Protein AF-A0A7D9LQQ1-F1 (afdb_monomer_lite)

Organism: Paramuricea clavata (NCBI:txid317549)

Foldseek 3Di:
DFDFDDPDDADPVSVVVVVVVVVVVVVVCVVVVCCQQFAALKDKDKDKDFDDPDPVVLVPFDQDDDTDGPPDHCPDPDRDDPPGSDGDMWIWIWIQHHPQGTQDIDTDDDDDPVVVVVVCVVPVVSSSVSSPAGPPSDHPD

Radius of gyration: 19.36 Å; chains: 1; bounding box: 57×32×43 Å

pLDDT: mean 76.62, std 19.44, range [37.47, 96.69]

Structure (mmCIF, N/CA/C/O backbone):
data_AF-A0A7D9LQQ1-F1
#
_entry.id   AF-A0A7D9LQQ1-F1
#
loop_
_atom_site.group_PDB
_atom_site.id
_atom_site.type_symbol
_atom_site.label_atom_id
_atom_site.label_alt_id
_atom_site.label_comp_id
_atom_site.label_asym_id
_atom_site.label_entity_id
_atom_site.label_seq_id
_atom_site.pdbx_PDB_ins_code
_atom_site.Cartn_x
_atom_site.Cartn_y
_atom_site.Cartn_z
_atom_site.occupancy
_atom_site.B_iso_or_equiv
_atom_site.auth_seq_id
_atom_site.auth_comp_id
_atom_site.auth_asym_id
_atom_site.auth_atom_id
_atom_site.pdbx_PDB_model_num
ATOM 1 N N . MET A 1 1 ? 38.400 4.294 -0.716 1.00 37.47 1 MET A N 1
ATOM 2 C CA . MET A 1 1 ? 37.472 3.472 -1.534 1.00 37.47 1 MET A CA 1
ATOM 3 C C . MET A 1 1 ? 36.019 3.774 -1.166 1.00 37.47 1 MET A C 1
ATOM 5 O O . MET A 1 1 ? 35.680 3.729 0.011 1.00 37.47 1 MET A O 1
ATOM 9 N N . ARG A 1 2 ? 35.149 4.101 -2.134 1.00 40.38 2 ARG A N 1
ATOM 10 C CA . ARG A 1 2 ? 33.701 4.277 -1.892 1.00 40.38 2 ARG A CA 1
ATOM 11 C C . ARG A 1 2 ? 33.041 2.904 -1.720 1.00 40.38 2 ARG A C 1
ATOM 13 O O . ARG A 1 2 ? 32.776 2.217 -2.697 1.00 40.38 2 ARG A O 1
ATOM 20 N N . GLN A 1 3 ? 32.787 2.505 -0.476 1.00 40.09 3 GLN A N 1
ATOM 21 C CA . GLN A 1 3 ? 32.087 1.262 -0.150 1.00 40.09 3 GLN A CA 1
ATOM 22 C C . GLN A 1 3 ? 30.567 1.455 -0.301 1.00 40.09 3 GLN A C 1
ATOM 24 O O . GLN A 1 3 ? 29.978 2.339 0.324 1.00 40.09 3 GLN A O 1
ATOM 29 N N . ALA A 1 4 ? 29.930 0.639 -1.140 1.00 38.38 4 ALA A N 1
ATOM 30 C CA . ALA A 1 4 ? 28.481 0.641 -1.337 1.00 38.38 4 ALA A CA 1
ATOM 31 C C . ALA A 1 4 ? 27.779 -0.148 -0.207 1.00 38.38 4 ALA A C 1
ATOM 33 O O . ALA A 1 4 ? 28.286 -1.183 0.226 1.00 38.38 4 ALA A O 1
ATOM 34 N N . ARG A 1 5 ? 26.627 0.327 0.301 1.00 44.75 5 ARG A N 1
ATOM 35 C CA . ARG A 1 5 ? 25.947 -0.233 1.496 1.00 44.75 5 ARG A CA 1
ATOM 36 C C . A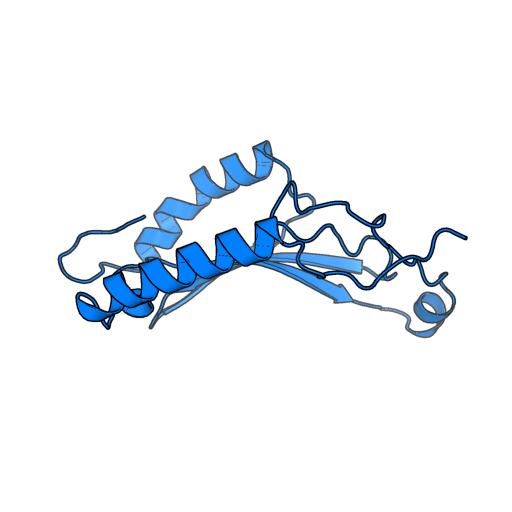RG A 1 5 ? 24.546 -0.771 1.194 1.00 44.75 5 ARG A C 1
ATOM 38 O O . ARG A 1 5 ? 23.831 -0.206 0.370 1.00 44.75 5 ARG A O 1
ATOM 45 N N . LYS A 1 6 ? 24.137 -1.828 1.914 1.00 44.66 6 LYS A N 1
ATOM 46 C CA . LYS A 1 6 ? 22.817 -2.488 1.808 1.00 44.66 6 LYS A CA 1
ATOM 47 C C . LYS A 1 6 ? 21.659 -1.479 1.864 1.00 44.66 6 LYS A C 1
ATOM 49 O O . LYS A 1 6 ? 21.624 -0.584 2.704 1.00 44.66 6 LYS A O 1
ATOM 54 N N . LYS A 1 7 ? 20.703 -1.648 0.948 1.00 46.84 7 LYS A N 1
ATOM 55 C CA . LYS A 1 7 ? 19.470 -0.858 0.817 1.00 46.84 7 LYS A CA 1
ATOM 56 C C . LYS A 1 7 ? 18.644 -0.914 2.114 1.00 46.84 7 LYS A C 1
ATOM 58 O O . LYS A 1 7 ? 18.375 -2.012 2.588 1.00 46.84 7 LYS A O 1
ATOM 63 N N . GLY A 1 8 ? 18.183 0.235 2.624 1.00 54.50 8 GLY A N 1
ATOM 64 C CA . GLY A 1 8 ? 17.275 0.312 3.786 1.00 54.50 8 GLY A CA 1
ATOM 65 C C . GLY A 1 8 ? 17.900 0.778 5.106 1.00 54.50 8 GLY A C 1
ATOM 66 O O . GLY A 1 8 ? 17.264 0.658 6.148 1.00 54.50 8 GLY A O 1
ATOM 67 N N . LEU A 1 9 ? 19.123 1.308 5.085 1.00 65.25 9 LEU A N 1
ATOM 68 C CA . LEU A 1 9 ? 19.731 1.900 6.275 1.00 65.25 9 LEU A CA 1
ATOM 69 C C . LEU A 1 9 ? 19.130 3.282 6.547 1.00 65.25 9 LEU A C 1
ATOM 71 O O . LEU A 1 9 ? 19.297 4.195 5.743 1.00 65.25 9 LEU A O 1
ATOM 75 N N . LEU A 1 10 ? 18.434 3.404 7.676 1.00 72.81 10 LEU A N 1
ATOM 76 C CA . LEU A 1 10 ? 17.834 4.651 8.147 1.00 72.81 10 LEU A CA 1
ATOM 77 C C . LEU A 1 10 ? 18.925 5.612 8.624 1.00 72.81 10 LEU A C 1
ATOM 79 O O . LEU A 1 10 ? 19.787 5.223 9.422 1.00 72.81 10 LEU A O 1
ATOM 83 N N . ASN A 1 11 ? 18.869 6.863 8.172 1.00 78.31 11 ASN A N 1
ATOM 84 C CA . ASN A 1 11 ? 19.673 7.929 8.764 1.00 78.31 11 ASN A CA 1
ATOM 85 C C . ASN A 1 11 ? 19.019 8.421 10.075 1.00 78.31 11 ASN A C 1
ATOM 87 O O . ASN A 1 11 ? 17.905 8.024 10.424 1.00 78.31 11 ASN A O 1
ATOM 91 N N . ASP A 1 12 ? 19.696 9.291 10.823 1.00 84.75 12 ASP A N 1
ATOM 92 C CA . ASP A 1 12 ? 19.178 9.738 12.122 1.00 84.75 12 ASP A CA 1
ATOM 93 C C . ASP A 1 12 ? 17.939 10.634 12.015 1.00 84.75 12 ASP A C 1
ATOM 95 O O . ASP A 1 12 ? 17.111 10.636 12.926 1.00 84.75 12 ASP A O 1
ATOM 99 N N . LYS A 1 13 ? 17.763 11.348 10.896 1.00 85.44 13 LYS A N 1
ATOM 100 C CA . LYS A 1 13 ? 16.534 12.095 10.600 1.00 85.44 13 LYS A CA 1
ATOM 101 C C . LYS A 1 13 ? 15.359 11.136 10.382 1.00 85.44 13 LYS A C 1
ATOM 103 O O . LYS A 1 13 ? 14.308 11.328 10.987 1.00 85.44 13 LYS A O 1
ATOM 108 N N . ASP A 1 14 ? 15.555 10.071 9.606 1.00 83.38 14 ASP A N 1
ATOM 109 C CA . ASP A 1 14 ? 14.548 9.035 9.355 1.00 83.38 14 ASP A CA 1
ATOM 110 C C . ASP A 1 14 ? 14.147 8.345 10.668 1.00 83.38 14 ASP A C 1
ATOM 112 O O . ASP A 1 14 ? 12.963 8.128 10.926 1.00 83.38 14 ASP A O 1
ATOM 116 N N . LYS A 1 15 ? 15.126 8.024 11.528 1.00 86.94 15 LYS A N 1
ATOM 117 C CA . LYS A 1 15 ? 14.871 7.427 12.849 1.00 86.94 15 LYS A CA 1
ATOM 118 C C . LYS A 1 15 ? 14.050 8.358 13.739 1.00 86.94 15 LYS A C 1
ATOM 120 O O . LYS A 1 15 ? 13.071 7.906 14.326 1.00 86.94 15 LYS A O 1
ATOM 125 N N . ARG A 1 16 ? 14.418 9.644 13.821 1.00 92.25 16 ARG A N 1
ATOM 126 C CA . ARG A 1 16 ? 13.679 10.648 14.605 1.00 92.25 16 ARG A CA 1
ATOM 127 C C . ARG A 1 16 ? 12.240 10.794 14.120 1.00 92.25 16 ARG A C 1
ATOM 129 O O . ARG A 1 16 ? 11.330 10.759 14.941 1.00 92.25 16 ARG A O 1
ATOM 136 N N . LEU A 1 17 ? 12.035 10.886 12.805 1.00 90.69 17 LEU A N 1
ATOM 137 C CA . LEU A 1 17 ? 10.703 11.007 12.212 1.00 90.69 17 LEU A CA 1
ATOM 138 C C . LEU A 1 17 ? 9.831 9.789 12.542 1.00 90.69 17 LEU A C 1
ATOM 140 O O . LEU A 1 17 ? 8.713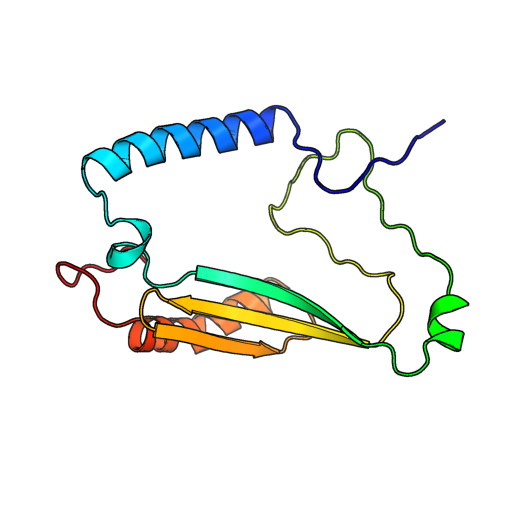 9.936 13.029 1.00 90.69 17 LEU A O 1
ATOM 144 N N . ARG A 1 18 ? 10.370 8.579 12.346 1.00 90.62 18 ARG A N 1
ATOM 145 C CA . ARG A 1 18 ? 9.654 7.333 12.650 1.00 90.62 18 ARG A CA 1
ATOM 146 C C . ARG A 1 18 ? 9.332 7.191 14.135 1.00 90.62 18 ARG A C 1
ATOM 148 O O . ARG A 1 18 ? 8.243 6.738 14.465 1.00 90.62 18 ARG A O 1
ATOM 155 N N . LEU A 1 19 ? 10.253 7.577 15.020 1.00 93.94 19 LEU A N 1
ATOM 156 C CA . LEU A 1 19 ? 10.028 7.534 16.465 1.00 93.94 19 LEU A CA 1
ATOM 157 C C . LEU A 1 19 ? 8.965 8.548 16.904 1.00 93.94 19 LEU A C 1
ATOM 159 O O . LEU A 1 19 ? 8.132 8.218 17.743 1.00 93.94 19 LEU A O 1
ATOM 163 N N . SER A 1 20 ? 8.981 9.757 16.337 1.00 95.12 20 SER A N 1
ATOM 164 C CA . SER A 1 20 ? 7.966 10.779 16.611 1.00 95.12 20 SER A CA 1
ATOM 165 C C . SER A 1 20 ? 6.576 10.279 16.230 1.00 95.12 20 SER A C 1
ATOM 167 O O . SER A 1 20 ? 5.683 10.276 17.071 1.00 95.12 20 SER A O 1
ATOM 169 N N . TYR A 1 21 ? 6.431 9.758 15.008 1.00 94.00 21 TYR A N 1
ATOM 170 C CA . TYR A 1 21 ? 5.174 9.179 14.539 1.00 94.00 21 TYR A CA 1
ATOM 171 C C . TYR A 1 21 ? 4.719 7.997 15.409 1.00 94.00 21 TYR A C 1
ATOM 173 O O . TYR A 1 21 ? 3.561 7.928 15.803 1.00 94.00 21 TYR A O 1
ATOM 181 N N . ALA A 1 22 ? 5.626 7.085 15.778 1.00 94.31 22 ALA A N 1
ATOM 182 C CA . ALA A 1 22 ? 5.280 5.953 16.639 1.00 94.31 22 ALA A CA 1
ATOM 183 C C . ALA A 1 22 ? 4.759 6.405 18.014 1.00 94.31 22 ALA A C 1
ATOM 185 O O . ALA A 1 22 ? 3.764 5.871 18.495 1.00 94.31 22 ALA A O 1
ATOM 186 N N . ARG A 1 23 ? 5.393 7.415 18.627 1.00 96.56 23 ARG A N 1
ATOM 187 C CA . ARG A 1 23 ? 4.954 7.988 19.911 1.00 96.56 23 ARG A CA 1
ATOM 188 C C . ARG A 1 23 ? 3.594 8.670 19.808 1.00 96.56 23 ARG A C 1
ATOM 190 O O . ARG A 1 23 ? 2.793 8.556 20.732 1.00 96.56 23 ARG A O 1
ATOM 197 N N . GLU A 1 24 ? 3.346 9.378 18.712 1.00 95.38 24 GLU A N 1
ATOM 198 C CA . GLU A 1 24 ? 2.051 9.993 18.426 1.00 95.38 24 GLU A CA 1
ATOM 199 C C . GLU A 1 24 ? 0.963 8.925 18.290 1.00 95.38 24 GLU A C 1
ATOM 201 O O . GLU A 1 24 ? -0.041 8.979 18.998 1.00 95.38 24 GLU A O 1
ATOM 206 N N . MET A 1 25 ? 1.214 7.886 17.491 1.00 94.50 25 MET A N 1
ATOM 207 C CA . MET A 1 25 ? 0.278 6.774 17.336 1.00 94.50 25 MET A CA 1
ATOM 208 C C . MET A 1 25 ? 0.025 6.036 18.651 1.00 94.50 25 MET A C 1
ATOM 210 O O . MET A 1 25 ? -1.113 5.665 18.909 1.00 94.50 25 MET A O 1
ATOM 214 N N . THR A 1 26 ? 1.020 5.878 19.534 1.00 95.19 26 THR A N 1
ATOM 215 C CA . THR A 1 26 ? 0.785 5.323 20.879 1.00 95.19 26 THR A CA 1
ATOM 216 C C . THR A 1 26 ? -0.243 6.133 21.668 1.00 95.19 26 THR A C 1
ATOM 218 O O . THR A 1 26 ? -0.991 5.546 22.440 1.00 95.19 26 THR A O 1
ATOM 221 N N . ARG A 1 27 ? -0.295 7.460 21.501 1.00 94.88 27 ARG A N 1
ATOM 222 C CA . ARG A 1 27 ? -1.310 8.300 22.156 1.00 94.88 27 ARG A CA 1
ATOM 223 C C . ARG A 1 27 ? -2.672 8.120 21.496 1.00 94.88 27 ARG A C 1
ATOM 225 O O . ARG A 1 27 ? -3.626 7.833 22.201 1.00 94.88 27 ARG A O 1
ATOM 232 N N . VAL A 1 28 ? -2.738 8.182 20.164 1.00 92.12 28 VAL A N 1
ATOM 233 C CA . VAL A 1 28 ? -3.986 7.973 19.402 1.00 92.12 28 VAL A CA 1
ATOM 234 C C . VAL A 1 28 ? -4.631 6.628 19.740 1.00 92.12 28 VAL A C 1
ATOM 236 O O . VAL A 1 28 ? -5.836 6.563 19.955 1.00 92.12 28 VAL A O 1
ATOM 239 N N . LEU A 1 29 ? -3.827 5.568 19.843 1.00 93.44 29 LEU A N 1
ATOM 240 C CA . LEU A 1 29 ? -4.298 4.214 20.140 1.00 93.44 29 LEU A CA 1
ATOM 241 C C . LEU A 1 29 ? -4.797 4.030 21.580 1.00 93.44 29 LEU A C 1
ATOM 243 O O . LEU A 1 29 ? -5.473 3.039 21.844 1.00 93.44 29 LEU A O 1
ATOM 247 N N . ARG A 1 30 ? -4.481 4.944 22.511 1.00 93.12 30 ARG A N 1
ATOM 248 C CA . ARG A 1 30 ? -5.083 4.927 23.858 1.00 93.12 30 ARG A CA 1
ATOM 249 C C . ARG A 1 30 ? -6.557 5.303 23.799 1.00 93.12 30 ARG A C 1
ATOM 251 O O . ARG A 1 30 ? -7.358 4.661 24.466 1.00 93.12 30 ARG A O 1
ATOM 258 N N . ASP A 1 31 ? -6.884 6.297 22.979 1.00 91.88 31 ASP A N 1
ATOM 259 C CA . ASP A 1 31 ? -8.252 6.799 22.834 1.00 91.88 31 ASP A CA 1
ATOM 260 C C . ASP A 1 31 ? -9.041 6.009 21.775 1.00 91.88 31 ASP A C 1
ATOM 262 O O . ASP A 1 31 ? -10.255 5.865 21.878 1.00 91.88 31 ASP A O 1
ATOM 266 N N . HIS A 1 32 ? -8.349 5.467 20.766 1.00 89.81 32 HIS A N 1
ATOM 267 C CA . HIS A 1 32 ? -8.924 4.728 19.637 1.00 89.81 32 HIS A CA 1
ATOM 268 C C . HIS A 1 32 ? -8.148 3.427 19.402 1.00 89.81 32 HIS A C 1
ATOM 270 O O . HIS A 1 32 ? -7.321 3.322 18.491 1.00 89.81 32 HIS A O 1
ATOM 276 N N . SER A 1 33 ? -8.392 2.418 20.236 1.00 91.81 33 SER A N 1
ATOM 277 C CA . SER A 1 33 ? -7.691 1.127 20.156 1.00 91.81 33 SER A CA 1
ATOM 278 C C . SER A 1 33 ? -7.929 0.382 18.834 1.00 91.81 33 SER A C 1
ATOM 280 O O . SER A 1 33 ? -7.098 -0.419 18.406 1.00 91.81 33 SER A O 1
ATOM 282 N N . ASP A 1 34 ? -9.024 0.690 18.142 1.00 90.06 34 ASP A N 1
ATOM 283 C CA . ASP A 1 34 ? -9.450 0.106 16.874 1.00 90.06 34 ASP A CA 1
ATOM 284 C C . ASP A 1 34 ? -9.023 0.921 15.637 1.00 90.06 34 ASP A C 1
ATOM 286 O O . ASP A 1 34 ? -9.407 0.573 14.514 1.00 90.06 34 ASP A O 1
ATOM 290 N N . TYR A 1 35 ? -8.186 1.956 15.801 1.00 90.50 35 TYR A N 1
ATOM 291 C CA . TYR A 1 35 ? -7.772 2.893 14.747 1.00 90.50 35 TYR A CA 1
ATOM 292 C C . TYR A 1 35 ? -7.428 2.222 13.405 1.00 90.50 35 TYR A C 1
ATOM 294 O O . TYR A 1 35 ? -7.976 2.563 12.356 1.00 90.50 35 TYR A O 1
ATOM 302 N N . TYR A 1 36 ? -6.566 1.206 13.413 1.00 90.56 36 TYR A N 1
ATOM 303 C CA . TYR A 1 36 ? -6.118 0.544 12.178 1.00 90.56 36 TYR A CA 1
ATOM 304 C C . TYR A 1 36 ? -7.195 -0.296 11.478 1.00 90.56 36 TYR A C 1
ATOM 306 O O . TYR A 1 36 ? -7.057 -0.641 10.307 1.00 90.56 36 TYR A O 1
ATOM 314 N N . THR A 1 37 ? -8.280 -0.618 12.176 1.00 89.75 37 THR A N 1
ATOM 315 C CA . THR A 1 37 ? -9.384 -1.423 11.637 1.00 89.75 37 THR A CA 1
ATOM 316 C C . THR A 1 37 ? -10.563 -0.556 11.194 1.00 89.75 37 THR A C 1
ATOM 318 O O . THR A 1 37 ? -11.180 -0.812 10.149 1.00 89.75 37 THR A O 1
ATOM 321 N N . ASN A 1 38 ? -10.812 0.516 11.951 1.00 85.75 38 ASN A N 1
ATOM 322 C CA . ASN A 1 38 ? -12.037 1.303 11.909 1.00 85.75 38 ASN A CA 1
ATOM 323 C C . ASN A 1 38 ? -11.823 2.792 11.624 1.00 85.75 38 ASN A C 1
ATOM 325 O O . ASN A 1 38 ? -12.799 3.511 11.476 1.00 85.75 38 ASN A O 1
ATOM 329 N N . HIS A 1 39 ? -10.588 3.274 11.517 1.00 86.38 39 HIS A N 1
ATOM 330 C CA . HIS A 1 39 ? -10.316 4.668 11.146 1.00 86.38 39 HIS A CA 1
ATOM 331 C C . HIS A 1 39 ? -9.559 4.780 9.821 1.00 86.38 39 HIS A C 1
ATOM 333 O O . HIS A 1 39 ? -9.660 5.806 9.157 1.00 86.38 39 HIS A O 1
ATOM 339 N N . VAL A 1 40 ? -8.873 3.714 9.397 1.00 90.06 40 VAL A N 1
ATOM 340 C CA . VAL A 1 40 ? -8.233 3.616 8.079 1.00 90.06 40 VAL A CA 1
ATOM 341 C C . VAL A 1 40 ? -9.190 2.957 7.082 1.00 90.06 40 VAL A C 1
ATOM 343 O O . VAL A 1 40 ? -9.671 1.843 7.315 1.00 90.06 40 VAL A O 1
ATOM 346 N N . ALA A 1 41 ? -9.463 3.621 5.954 1.00 90.88 41 ALA A N 1
ATOM 347 C CA . ALA A 1 41 ? -10.325 3.067 4.911 1.00 90.88 41 ALA A CA 1
ATOM 348 C C . ALA A 1 41 ? -9.683 1.839 4.245 1.00 90.88 41 ALA A C 1
ATOM 350 O O . ALA A 1 41 ? -10.268 0.753 4.224 1.00 90.88 41 ALA A O 1
ATOM 351 N N . PHE A 1 42 ? -8.462 2.003 3.737 1.00 93.50 42 PHE A N 1
ATOM 352 C CA . PHE A 1 42 ? -7.656 0.942 3.145 1.00 93.50 42 PHE A CA 1
ATOM 353 C C . PHE A 1 42 ? -6.167 1.306 3.170 1.00 93.50 42 PHE A C 1
ATOM 355 O O . PHE A 1 42 ? -5.792 2.469 3.286 1.00 93.50 42 PHE A O 1
ATOM 362 N N . TYR A 1 43 ? -5.314 0.301 3.013 1.00 94.19 43 TYR A N 1
ATOM 363 C CA . TYR A 1 43 ? -3.878 0.457 2.804 1.00 94.19 43 TYR A CA 1
ATOM 364 C C . TYR A 1 43 ? -3.563 0.217 1.334 1.00 94.19 43 TYR A C 1
ATOM 366 O O . TYR A 1 43 ? -4.103 -0.715 0.744 1.00 94.19 43 TYR A O 1
ATOM 374 N N . LEU A 1 44 ? -2.687 1.031 0.753 1.00 95.25 44 LEU A N 1
ATOM 375 C CA . LEU A 1 44 ? -2.259 0.933 -0.640 1.00 95.25 44 LEU A CA 1
ATOM 376 C C . LEU A 1 44 ? -0.741 0.774 -0.687 1.00 95.25 44 LEU A C 1
ATOM 378 O O . LEU A 1 44 ? -0.025 1.547 -0.051 1.00 95.25 44 LEU A O 1
ATOM 382 N N . ASP A 1 45 ? -0.253 -0.185 -1.469 1.00 93.25 45 ASP A N 1
ATOM 383 C CA . ASP A 1 45 ? 1.177 -0.314 -1.750 1.00 93.25 45 ASP A CA 1
ATOM 384 C C . ASP A 1 45 ? 1.436 -0.757 -3.196 1.00 93.25 45 ASP A C 1
ATOM 386 O O . ASP A 1 45 ? 0.597 -1.384 -3.851 1.00 93.25 45 ASP A O 1
ATOM 390 N N . ALA A 1 46 ? 2.624 -0.416 -3.693 1.00 90.44 46 ALA A N 1
ATOM 391 C CA . ALA A 1 46 ? 3.128 -0.833 -4.989 1.00 90.44 46 ALA A CA 1
ATOM 392 C C . ALA A 1 46 ? 4.167 -1.945 -4.810 1.00 90.44 46 ALA A C 1
ATOM 394 O O . ALA A 1 46 ? 5.265 -1.737 -4.288 1.00 90.44 46 ALA A O 1
ATOM 395 N N . VAL A 1 47 ? 3.851 -3.132 -5.317 1.00 86.25 47 VAL A N 1
ATOM 396 C CA . VAL A 1 47 ? 4.725 -4.304 -5.275 1.00 86.25 47 VAL A CA 1
ATOM 397 C C . VAL A 1 47 ? 5.201 -4.676 -6.671 1.00 86.25 47 VAL A C 1
ATOM 399 O O . VAL A 1 47 ? 4.706 -4.198 -7.692 1.00 86.25 47 VAL A O 1
ATOM 402 N N . SER A 1 48 ? 6.249 -5.491 -6.747 1.00 83.69 48 SER A N 1
ATOM 403 C CA . SER A 1 48 ? 6.776 -5.951 -8.031 1.00 83.69 48 SER A CA 1
ATOM 404 C C . SER A 1 48 ? 7.216 -7.397 -7.943 1.00 83.69 48 SER A C 1
ATOM 406 O O . SER A 1 48 ? 8.013 -7.753 -7.071 1.00 83.69 48 SER A O 1
ATOM 408 N N . PHE A 1 49 ? 6.746 -8.197 -8.889 1.00 82.62 49 PHE A N 1
ATOM 409 C CA . PHE A 1 49 ? 7.107 -9.597 -9.044 1.00 82.62 49 PHE A CA 1
ATOM 410 C C . PHE A 1 49 ? 8.085 -9.726 -10.206 1.00 82.62 49 PHE A C 1
ATOM 412 O O . PHE A 1 49 ? 7.928 -9.072 -11.237 1.00 82.62 49 PHE A O 1
ATOM 419 N N . VAL A 1 50 ? 9.126 -10.534 -10.024 1.00 78.69 50 VAL A N 1
ATOM 420 C CA . VAL A 1 50 ? 10.108 -10.825 -11.073 1.00 78.69 50 VAL A CA 1
ATOM 421 C C . VAL A 1 50 ? 9.848 -12.241 -11.555 1.00 78.69 50 VAL A C 1
ATOM 423 O O . VAL A 1 50 ? 9.921 -13.176 -10.760 1.00 78.69 50 VAL A O 1
ATOM 426 N N . HIS A 1 51 ? 9.578 -12.392 -12.846 1.00 75.31 51 HIS A N 1
ATOM 427 C CA . HIS A 1 51 ? 9.434 -13.680 -13.503 1.00 75.31 51 HIS A CA 1
ATOM 428 C C . HIS A 1 51 ? 10.625 -13.923 -14.438 1.00 75.31 51 HIS A C 1
ATOM 430 O O . HIS A 1 51 ? 11.059 -13.035 -15.178 1.00 75.31 51 HIS A O 1
ATOM 436 N N . LYS A 1 52 ? 11.196 -15.128 -14.365 1.00 72.25 52 LYS A N 1
ATOM 437 C CA . LYS A 1 52 ? 12.338 -15.559 -15.176 1.00 72.25 52 LYS A CA 1
ATOM 438 C C . LYS A 1 52 ? 11.915 -16.786 -15.979 1.00 72.25 52 LYS A C 1
ATOM 440 O O . LYS A 1 52 ? 11.795 -17.860 -15.405 1.00 72.25 52 LYS A O 1
ATOM 445 N N . ASN A 1 53 ? 11.714 -16.615 -17.284 1.00 67.94 53 ASN A N 1
ATOM 446 C CA . ASN A 1 53 ? 11.270 -17.697 -18.173 1.00 67.94 53 ASN A CA 1
ATOM 447 C C . ASN A 1 53 ? 12.400 -18.706 -18.451 1.00 67.94 53 ASN A C 1
ATOM 449 O O . ASN A 1 53 ? 12.138 -19.885 -18.638 1.00 67.94 53 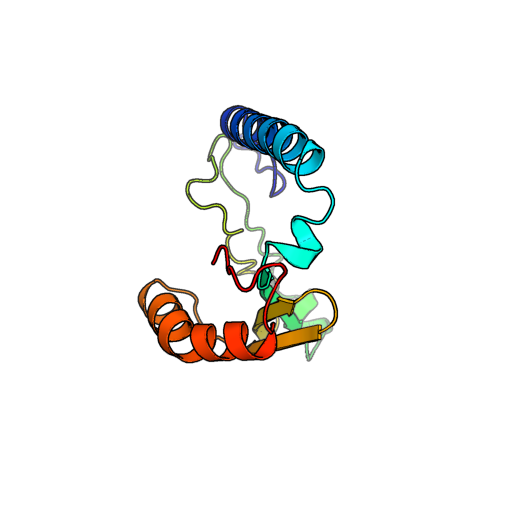ASN A O 1
ATOM 453 N N . ASP A 1 54 ? 13.656 -18.241 -18.458 1.00 69.88 54 ASP A N 1
ATOM 454 C CA . ASP A 1 54 ? 14.858 -19.062 -18.640 1.00 69.88 54 ASP A CA 1
ATOM 455 C C . ASP A 1 54 ? 15.850 -18.773 -17.495 1.00 69.88 54 ASP A C 1
ATOM 457 O O . ASP A 1 54 ? 16.560 -17.755 -17.516 1.00 69.88 54 ASP A O 1
ATOM 461 N N . PRO A 1 55 ? 15.891 -19.637 -16.464 1.00 64.06 55 PRO A N 1
ATOM 462 C CA . PRO A 1 55 ? 16.786 -19.478 -15.324 1.00 64.06 55 PRO A CA 1
ATOM 463 C C . PRO A 1 55 ? 18.267 -19.426 -15.715 1.00 64.06 55 PRO A C 1
ATOM 465 O O . PRO A 1 55 ? 19.024 -18.697 -15.074 1.00 64.06 55 PRO A O 1
ATOM 468 N N . ARG A 1 56 ? 18.683 -20.135 -16.778 1.00 65.75 56 ARG A N 1
ATOM 469 C CA . ARG A 1 56 ? 20.080 -20.198 -17.235 1.00 65.75 56 ARG A CA 1
ATOM 470 C C . ARG A 1 56 ? 20.495 -18.876 -17.869 1.00 65.75 56 ARG A C 1
ATOM 472 O O . ARG A 1 56 ? 21.489 -18.291 -17.442 1.00 65.75 56 ARG A O 1
ATOM 479 N N . LYS A 1 57 ? 19.707 -18.341 -18.809 1.00 63.94 57 LYS A N 1
ATOM 480 C CA . LYS A 1 57 ? 19.972 -17.009 -19.392 1.00 63.94 57 LYS A CA 1
ATOM 481 C C . LYS A 1 57 ? 19.944 -15.906 -18.334 1.00 63.94 57 LYS A C 1
ATOM 483 O O . LYS A 1 57 ? 20.795 -15.022 -18.347 1.00 63.94 57 LYS A O 1
ATOM 488 N N . ALA A 1 58 ? 19.006 -15.967 -17.389 1.00 59.41 58 ALA A N 1
ATOM 489 C CA . ALA A 1 58 ? 18.875 -14.963 -16.333 1.00 59.41 58 ALA A CA 1
ATOM 490 C C . ALA A 1 58 ? 19.932 -15.075 -15.215 1.00 59.41 58 ALA A C 1
ATOM 492 O O . ALA A 1 58 ? 20.101 -14.116 -14.463 1.00 59.41 58 ALA A O 1
ATOM 493 N N . ALA A 1 59 ? 20.610 -16.220 -15.072 1.00 60.06 59 ALA A N 1
ATOM 494 C CA . ALA A 1 59 ? 21.746 -16.399 -14.164 1.00 60.06 59 ALA A CA 1
ATOM 495 C C . ALA A 1 59 ? 23.068 -15.892 -14.767 1.00 60.06 59 ALA A C 1
ATOM 497 O O . ALA A 1 59 ? 23.939 -15.445 -14.027 1.00 60.06 59 ALA A O 1
ATOM 498 N N . ILE A 1 60 ? 23.195 -15.931 -16.100 1.00 62.91 60 ILE A N 1
ATOM 499 C CA . ILE A 1 60 ? 24.362 -15.423 -16.843 1.00 62.91 60 ILE A CA 1
ATOM 500 C C . ILE A 1 60 ? 24.308 -13.890 -16.993 1.00 62.91 60 ILE A C 1
ATOM 502 O O . ILE A 1 60 ? 25.338 -13.245 -17.183 1.00 62.91 60 ILE A O 1
ATOM 506 N N . GLN A 1 61 ? 23.122 -13.277 -16.876 1.00 58.00 61 GLN A N 1
ATOM 507 C CA . GLN A 1 61 ? 22.989 -11.819 -16.891 1.00 58.00 61 GLN A CA 1
ATOM 508 C C . GLN A 1 61 ? 23.781 -11.177 -15.735 1.00 58.00 61 GLN A C 1
ATOM 510 O O . GLN A 1 61 ? 23.695 -11.655 -14.600 1.00 58.00 61 GLN A O 1
ATOM 515 N N . PRO A 1 62 ? 24.528 -10.081 -15.982 1.00 50.44 62 PRO A N 1
ATOM 516 C CA . PRO A 1 62 ? 25.338 -9.438 -14.956 1.00 50.44 62 PRO A CA 1
ATOM 517 C C . PRO A 1 62 ? 24.513 -9.107 -13.710 1.00 50.44 62 PRO A C 1
ATOM 519 O O . PRO A 1 62 ? 23.443 -8.503 -13.803 1.00 50.44 62 PRO A O 1
ATOM 522 N N . ASN A 1 63 ? 25.031 -9.465 -12.531 1.00 46.62 63 ASN A N 1
ATOM 523 C CA . ASN A 1 63 ? 24.445 -9.104 -11.240 1.00 46.62 63 ASN A CA 1
ATOM 524 C C . ASN A 1 6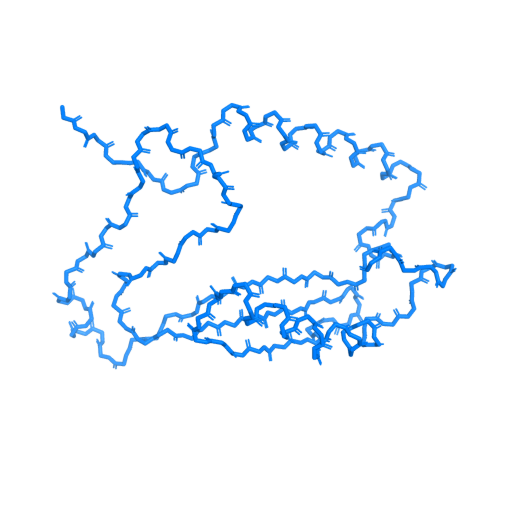3 ? 24.463 -7.585 -11.069 1.00 46.62 63 ASN A C 1
ATOM 526 O O . ASN A 1 63 ? 25.403 -7.010 -10.512 1.00 46.62 63 ASN A O 1
ATOM 530 N N . SER A 1 64 ? 23.425 -6.914 -11.551 1.00 47.56 64 SER A N 1
ATOM 531 C CA . SER A 1 64 ? 23.416 -5.466 -11.561 1.00 47.56 64 SER A CA 1
ATOM 532 C C . SER A 1 64 ? 22.982 -4.917 -10.196 1.00 47.56 64 SER A C 1
ATOM 534 O O . SER A 1 64 ? 21.851 -4.970 -9.712 1.00 47.56 64 SER A O 1
ATOM 536 N N . ARG A 1 65 ? 24.014 -4.477 -9.497 1.00 46.47 65 ARG A N 1
ATOM 537 C CA . ARG A 1 65 ? 24.066 -4.159 -8.083 1.00 46.47 65 ARG A CA 1
ATOM 538 C C . ARG A 1 65 ? 23.668 -2.679 -7.914 1.00 46.47 65 ARG A C 1
ATOM 540 O O . ARG A 1 65 ? 24.521 -1.804 -7.975 1.00 46.47 65 ARG A O 1
ATOM 547 N N . VAL A 1 66 ? 22.371 -2.377 -7.745 1.00 49.50 66 VAL A N 1
ATOM 548 C CA . VAL A 1 66 ? 21.898 -0.998 -7.461 1.00 49.50 66 VAL A CA 1
ATOM 549 C C . VAL A 1 66 ? 22.163 -0.664 -5.992 1.00 49.50 66 VAL A C 1
ATOM 551 O O . VAL A 1 66 ? 21.398 -1.063 -5.110 1.00 49.50 66 VAL A O 1
ATOM 554 N N . TRP A 1 67 ? 23.235 0.076 -5.724 1.00 47.41 67 TRP A N 1
ATOM 555 C CA . TRP A 1 67 ? 23.583 0.568 -4.388 1.00 47.41 67 TRP A CA 1
ATOM 556 C C . TRP A 1 67 ? 23.506 2.101 -4.343 1.00 47.41 67 TRP A C 1
ATOM 558 O O . TRP A 1 67 ? 23.856 2.763 -5.316 1.00 47.41 67 TRP A O 1
ATOM 568 N N . ARG A 1 68 ? 23.058 2.666 -3.214 1.00 53.44 68 ARG A N 1
ATOM 569 C CA . ARG A 1 68 ? 23.059 4.122 -2.966 1.00 53.44 68 ARG A CA 1
ATOM 570 C C . ARG A 1 68 ? 24.404 4.603 -2.422 1.00 53.44 68 ARG A C 1
ATOM 572 O O . ARG A 1 68 ? 25.158 3.811 -1.844 1.00 53.44 68 ARG A O 1
ATOM 579 N N . LYS A 1 69 ? 24.695 5.902 -2.573 1.00 48.25 69 LYS A N 1
ATOM 580 C CA . LYS A 1 69 ? 25.887 6.529 -1.975 1.00 48.25 69 LYS A CA 1
ATOM 581 C C . LYS A 1 69 ? 25.708 6.673 -0.453 1.00 48.25 69 LYS A C 1
ATOM 583 O O . LYS A 1 69 ? 24.595 6.770 0.061 1.00 48.25 69 LYS A O 1
ATOM 588 N N . LYS A 1 70 ? 26.817 6.669 0.295 1.00 42.81 70 LYS A N 1
ATOM 589 C CA . LYS A 1 70 ? 26.825 6.872 1.756 1.00 42.81 70 LYS A CA 1
ATOM 590 C C . LYS A 1 70 ? 26.229 8.250 2.090 1.00 42.81 70 LYS A C 1
ATOM 592 O O . LYS A 1 70 ? 26.698 9.242 1.549 1.00 42.81 70 LYS A O 1
ATOM 597 N N . GLY A 1 71 ? 25.235 8.296 2.982 1.00 49.19 71 GLY A N 1
ATOM 598 C CA . GLY A 1 71 ? 24.608 9.545 3.447 1.00 49.19 71 GLY A CA 1
ATOM 599 C C . GLY A 1 71 ? 23.449 10.063 2.587 1.00 49.19 71 GLY A C 1
ATOM 600 O O . GLY A 1 71 ? 22.854 11.079 2.926 1.00 49.19 71 GLY A O 1
ATOM 601 N N . GLU A 1 72 ? 23.088 9.364 1.509 1.00 53.47 72 GLU A N 1
ATOM 602 C CA . GLU A 1 72 ? 21.931 9.705 0.681 1.00 53.47 72 GLU A CA 1
ATOM 603 C C . GLU A 1 72 ? 20.637 9.334 1.432 1.00 53.47 72 GLU A C 1
ATOM 605 O O . GLU A 1 72 ? 20.229 8.169 1.472 1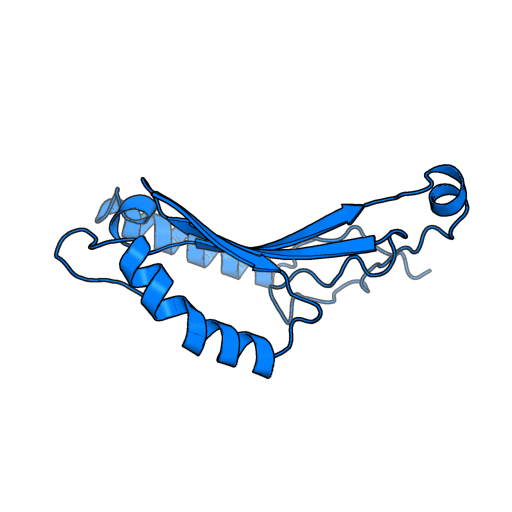.00 53.47 72 GLU A O 1
ATOM 610 N N . GLY A 1 73 ? 20.036 10.313 2.117 1.00 48.25 73 GLY A N 1
ATOM 611 C CA . GLY A 1 73 ? 18.763 10.144 2.818 1.00 48.25 73 GLY A CA 1
ATOM 612 C C . GLY A 1 73 ? 17.610 9.773 1.879 1.00 48.25 73 GLY A C 1
ATOM 613 O O . GLY A 1 73 ? 17.708 9.886 0.656 1.00 48.25 73 GLY A O 1
ATOM 614 N N . LEU A 1 74 ? 16.492 9.311 2.441 1.00 52.56 74 LEU A N 1
ATOM 615 C CA . LEU A 1 74 ? 15.263 9.120 1.673 1.00 52.56 74 LEU A CA 1
ATOM 616 C C . LEU A 1 74 ? 14.647 10.496 1.377 1.00 52.56 74 LEU A C 1
ATOM 618 O O . LEU A 1 74 ? 13.867 11.003 2.170 1.00 52.56 74 LEU A O 1
ATOM 622 N N . ALA A 1 75 ? 14.990 11.105 0.238 1.00 50.66 75 ALA A N 1
ATOM 623 C CA . ALA A 1 75 ? 14.236 12.261 -0.266 1.00 50.66 75 ALA A CA 1
ATOM 624 C C . ALA A 1 75 ? 12.779 11.872 -0.595 1.00 50.66 75 ALA A C 1
ATOM 626 O O . ALA A 1 75 ? 11.865 12.671 -0.443 1.00 50.66 75 ALA A O 1
ATOM 627 N N . VAL A 1 76 ? 12.574 10.611 -0.994 1.00 49.72 76 VAL A N 1
ATOM 628 C CA . VAL A 1 76 ? 11.274 9.991 -1.264 1.00 49.72 76 VAL A CA 1
ATOM 629 C C . VAL A 1 76 ? 11.216 8.665 -0.500 1.00 49.72 76 VAL A C 1
ATOM 631 O O . VAL A 1 76 ? 12.172 7.883 -0.540 1.00 49.72 76 VAL A O 1
ATOM 634 N N . THR A 1 77 ? 10.112 8.409 0.207 1.00 48.84 77 THR A N 1
ATOM 635 C CA . THR A 1 77 ? 9.870 7.181 0.998 1.00 48.84 77 THR A CA 1
ATOM 636 C C . THR A 1 77 ? 9.744 5.932 0.125 1.00 48.84 77 THR A C 1
ATOM 638 O O . THR A 1 77 ? 9.996 4.818 0.588 1.00 48.84 77 THR A O 1
ATOM 641 N N . ALA A 1 78 ? 9.422 6.112 -1.157 1.00 44.41 78 ALA A N 1
ATOM 642 C CA . ALA A 1 78 ? 9.363 5.045 -2.137 1.00 44.41 78 ALA A CA 1
ATOM 643 C C . ALA A 1 78 ? 10.749 4.420 -2.363 1.00 44.41 78 ALA A C 1
ATOM 645 O O . ALA A 1 78 ? 11.748 5.059 -2.718 1.00 44.41 78 ALA A O 1
ATOM 646 N N . LYS A 1 79 ? 10.810 3.106 -2.169 1.00 47.88 79 LYS A N 1
ATOM 647 C CA . LYS A 1 79 ? 12.009 2.305 -2.386 1.00 47.88 79 LYS A CA 1
ATOM 648 C C . LYS A 1 79 ? 12.285 2.245 -3.894 1.00 47.88 7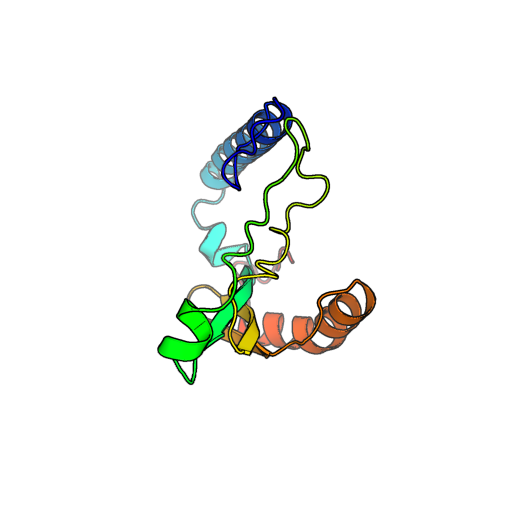9 LYS A C 1
ATOM 650 O O . LYS A 1 79 ? 11.590 1.539 -4.609 1.00 47.88 79 LYS A O 1
ATOM 655 N N . GLY A 1 80 ? 13.327 2.939 -4.367 1.00 44.94 80 GLY A N 1
ATOM 656 C CA . GLY A 1 80 ? 13.703 2.959 -5.791 1.00 44.94 80 GLY A CA 1
ATOM 657 C C . GLY A 1 80 ? 13.748 1.563 -6.435 1.00 44.94 80 GLY A C 1
ATOM 658 O O . GLY A 1 80 ? 14.094 0.580 -5.772 1.00 44.94 80 GLY A O 1
ATOM 659 N N . SER A 1 81 ? 13.376 1.478 -7.711 1.00 48.41 81 SER A N 1
ATOM 660 C CA . SER A 1 81 ? 13.208 0.235 -8.477 1.00 48.41 81 SER A CA 1
ATOM 661 C C . SER A 1 81 ? 14.400 -0.735 -8.348 1.00 48.41 81 SER A C 1
ATOM 663 O O . SER A 1 81 ? 15.564 -0.334 -8.338 1.00 48.41 81 SER A O 1
ATOM 665 N N . LYS A 1 82 ? 14.124 -2.046 -8.261 1.00 52.06 82 LYS A N 1
ATOM 666 C CA . LYS A 1 82 ? 15.134 -3.102 -8.462 1.00 52.06 82 LYS A CA 1
ATOM 667 C C . LYS A 1 82 ? 15.394 -3.245 -9.966 1.00 52.06 82 LYS A C 1
ATOM 669 O O . LYS A 1 82 ? 15.085 -4.285 -10.533 1.00 52.06 82 LYS A O 1
ATOM 674 N N . THR A 1 83 ? 15.929 -2.211 -10.616 1.00 49.00 83 THR A N 1
ATOM 675 C CA . THR A 1 83 ? 15.934 -2.065 -12.088 1.00 49.00 83 THR A CA 1
ATOM 676 C C . THR A 1 83 ? 16.747 -3.125 -12.836 1.00 49.00 83 THR A C 1
ATOM 678 O O . THR A 1 83 ? 16.708 -3.183 -14.056 1.00 49.00 83 THR A O 1
ATOM 681 N N . LEU A 1 84 ? 17.402 -4.027 -12.113 1.00 53.59 84 LEU A N 1
ATOM 682 C CA . LEU A 1 84 ? 18.630 -4.690 -12.517 1.00 53.59 84 LEU A CA 1
ATOM 683 C C . LEU A 1 84 ? 18.672 -6.185 -12.105 1.00 53.59 84 LEU A C 1
ATOM 685 O O . LEU A 1 84 ? 19.733 -6.789 -12.019 1.00 53.59 84 LEU A O 1
ATOM 689 N N . ALA A 1 85 ? 17.521 -6.802 -11.812 1.00 51.97 85 ALA A N 1
ATOM 690 C CA . ALA A 1 85 ? 17.441 -8.210 -11.383 1.00 51.97 85 ALA A CA 1
ATOM 691 C C . ALA A 1 85 ? 17.363 -9.246 -12.534 1.00 51.97 85 ALA A C 1
ATOM 693 O O . ALA A 1 85 ? 17.193 -10.439 -12.263 1.00 51.97 85 ALA A O 1
ATOM 694 N N . GLY A 1 86 ? 17.446 -8.805 -13.797 1.00 53.12 86 GLY A N 1
ATOM 695 C CA . GLY A 1 86 ? 17.040 -9.610 -14.957 1.00 53.12 86 GLY A CA 1
ATOM 696 C C . GLY A 1 86 ? 15.547 -9.986 -14.923 1.00 53.12 86 GLY A C 1
ATOM 697 O O . GLY A 1 86 ? 14.853 -9.719 -13.938 1.00 53.12 86 GLY A O 1
ATOM 698 N N . GLY A 1 87 ? 15.045 -10.602 -15.996 1.00 64.38 87 GLY A N 1
ATOM 699 C CA . GLY A 1 87 ? 13.664 -11.108 -16.085 1.00 64.38 87 GLY A CA 1
ATOM 700 C C . GLY A 1 87 ? 12.572 -10.060 -16.358 1.00 64.38 87 GLY A C 1
ATOM 701 O O . GLY A 1 87 ? 12.801 -8.850 -16.293 1.00 64.38 87 GLY A O 1
ATOM 702 N N . ILE A 1 88 ? 11.369 -10.553 -16.665 1.00 75.12 88 ILE A N 1
ATOM 703 C CA . ILE A 1 88 ? 10.160 -9.748 -16.891 1.00 75.12 88 ILE A CA 1
ATOM 704 C C . ILE A 1 88 ? 9.605 -9.339 -15.526 1.00 75.12 88 ILE A C 1
ATOM 706 O O . ILE A 1 88 ? 9.540 -10.158 -14.606 1.00 75.12 88 ILE A O 1
ATOM 710 N N . ARG A 1 89 ? 9.220 -8.068 -15.367 1.00 78.25 89 ARG A N 1
ATOM 711 C CA . ARG A 1 89 ? 8.623 -7.584 -14.118 1.00 78.25 89 ARG A CA 1
ATOM 712 C C . ARG A 1 89 ? 7.170 -7.232 -14.298 1.00 78.25 89 ARG A C 1
ATOM 714 O O . ARG A 1 89 ? 6.816 -6.490 -15.204 1.00 78.25 89 ARG A O 1
ATOM 721 N N . LEU A 1 90 ? 6.377 -7.706 -13.352 1.00 86.00 90 LEU A N 1
ATOM 722 C CA . LEU A 1 90 ? 5.009 -7.277 -13.168 1.00 86.00 90 LEU A CA 1
ATOM 723 C C . LEU A 1 90 ? 4.982 -6.301 -11.997 1.00 86.00 90 LEU A C 1
ATOM 725 O O . LEU A 1 90 ? 5.285 -6.696 -10.867 1.00 86.00 90 LEU A O 1
ATOM 729 N N . HIS A 1 91 ? 4.650 -5.039 -12.254 1.00 90.25 91 HIS A N 1
ATOM 730 C CA . HIS A 1 91 ? 4.397 -4.079 -11.187 1.00 90.25 91 HIS A CA 1
ATOM 731 C C . HIS A 1 91 ? 2.903 -4.014 -10.900 1.00 90.25 91 HIS A C 1
ATOM 733 O O . HIS A 1 91 ? 2.100 -3.955 -11.828 1.00 90.25 91 HIS A O 1
ATOM 739 N N . VAL A 1 92 ? 2.535 -4.035 -9.622 1.00 93.19 92 VAL A N 1
ATOM 740 C CA . VAL A 1 92 ? 1.140 -4.082 -9.183 1.00 93.19 92 VAL A CA 1
ATOM 741 C C . VAL A 1 92 ? 0.930 -3.069 -8.066 1.00 93.19 92 VAL A C 1
ATOM 743 O O . VAL A 1 92 ? 1.658 -3.083 -7.078 1.00 93.19 92 VAL A O 1
ATOM 746 N N . LEU A 1 93 ? -0.070 -2.207 -8.217 1.00 95.25 93 LEU A N 1
ATOM 747 C CA . LEU A 1 93 ? -0.665 -1.437 -7.131 1.00 95.25 93 LEU A CA 1
ATOM 748 C C . LEU A 1 93 ? -1.784 -2.267 -6.512 1.00 95.25 93 LEU A C 1
ATOM 750 O O . LEU A 1 93 ? -2.731 -2.631 -7.210 1.00 95.25 93 LEU A O 1
ATOM 754 N N . ALA A 1 94 ? -1.681 -2.558 -5.221 1.00 95.50 94 ALA A N 1
ATOM 755 C CA . ALA A 1 94 ? -2.671 -3.336 -4.491 1.00 95.50 94 ALA A CA 1
ATOM 756 C C . ALA A 1 94 ? -3.207 -2.536 -3.302 1.00 95.50 94 ALA A C 1
ATOM 758 O O . ALA A 1 94 ? -2.427 -1.959 -2.543 1.00 95.50 94 ALA A O 1
ATOM 759 N N . ALA A 1 95 ? -4.531 -2.524 -3.141 1.00 96.50 95 ALA A N 1
ATOM 760 C CA . ALA A 1 95 ? -5.197 -1.949 -1.980 1.00 96.50 95 ALA A CA 1
ATOM 761 C C . ALA A 1 95 ? -5.914 -3.031 -1.168 1.00 96.50 95 ALA A C 1
ATOM 763 O O . ALA A 1 95 ? -6.615 -3.876 -1.734 1.00 96.50 95 ALA A O 1
ATOM 764 N N . ILE A 1 96 ? -5.765 -2.979 0.155 1.00 96.00 96 ILE A N 1
ATOM 765 C CA . ILE A 1 96 ? -6.361 -3.912 1.115 1.00 96.00 96 ILE A CA 1
ATOM 766 C C . ILE A 1 96 ? -7.150 -3.151 2.179 1.00 96.00 96 ILE A C 1
ATOM 768 O O . ILE A 1 96 ? -6.671 -2.156 2.720 1.00 96.00 96 ILE A O 1
ATOM 772 N N . ALA A 1 97 ? -8.347 -3.631 2.508 1.00 94.31 97 ALA A N 1
ATOM 773 C CA . ALA A 1 97 ? -9.156 -3.088 3.596 1.00 94.31 97 ALA A CA 1
ATOM 774 C C . ALA A 1 97 ? -9.415 -4.146 4.674 1.00 94.31 97 ALA A C 1
ATOM 776 O O . ALA A 1 97 ? -9.645 -5.325 4.378 1.00 94.31 97 ALA A O 1
ATOM 777 N N . TRP A 1 98 ? -9.394 -3.712 5.939 1.00 92.31 98 TRP A N 1
ATOM 778 C CA . TRP A 1 98 ? -9.685 -4.579 7.081 1.00 92.31 98 TRP A CA 1
ATOM 779 C C . TRP A 1 98 ? -11.070 -5.223 6.943 1.00 92.31 98 TRP A C 1
ATOM 781 O O . TRP A 1 98 ? -12.051 -4.537 6.653 1.00 92.31 98 TRP A O 1
ATOM 791 N N . GLY A 1 99 ? -11.136 -6.545 7.121 1.00 91.94 99 GLY A N 1
ATOM 792 C CA . GLY A 1 99 ? -12.366 -7.331 6.981 1.00 91.94 99 GLY A CA 1
ATOM 793 C C . GLY A 1 99 ? -12.884 -7.497 5.544 1.00 91.94 99 GLY A C 1
ATOM 794 O O . GLY A 1 99 ? -13.952 -8.075 5.361 1.00 91.94 99 GLY A O 1
ATOM 795 N N . LYS A 1 100 ? -12.168 -6.992 4.527 1.00 93.44 100 LYS A N 1
ATOM 796 C CA . LYS A 1 100 ? -12.559 -7.082 3.103 1.00 93.44 100 LYS A CA 1
ATOM 797 C C . LYS A 1 100 ? -11.515 -7.757 2.214 1.00 93.44 100 LYS A C 1
ATOM 799 O O . LYS A 1 100 ? -11.851 -8.200 1.122 1.00 93.44 100 LYS A O 1
ATOM 804 N N . GLY A 1 101 ? -10.261 -7.839 2.659 1.00 94.44 101 GLY A N 1
ATOM 805 C CA . GLY A 1 101 ? -9.171 -8.352 1.831 1.00 94.44 101 GLY A CA 1
ATOM 806 C C . GLY A 1 101 ? -8.793 -7.369 0.720 1.00 94.44 101 GLY A C 1
ATOM 807 O O . GLY A 1 101 ? -8.889 -6.152 0.902 1.00 94.44 101 GLY A O 1
ATOM 808 N N . ILE A 1 102 ? -8.310 -7.888 -0.412 1.00 95.38 102 ILE A N 1
ATOM 809 C CA . ILE A 1 102 ? -7.876 -7.070 -1.553 1.00 95.38 102 ILE A CA 1
ATOM 810 C C . ILE A 1 102 ? -9.094 -6.440 -2.237 1.00 95.38 102 ILE A C 1
ATOM 812 O O . ILE A 1 102 ? -9.950 -7.139 -2.772 1.00 95.38 102 ILE A O 1
ATOM 816 N N . ILE A 1 103 ? -9.140 -5.110 -2.268 1.00 96.31 103 ILE A N 1
ATOM 817 C CA . ILE A 1 103 ? -10.232 -4.334 -2.879 1.00 96.31 103 ILE A CA 1
ATOM 818 C C . ILE A 1 103 ? -9.855 -3.750 -4.251 1.00 96.31 103 ILE A C 1
ATOM 820 O O . ILE A 1 103 ? -10.735 -3.404 -5.050 1.00 96.31 103 ILE A O 1
ATOM 824 N N . LEU A 1 104 ? -8.554 -3.672 -4.545 1.00 96.69 104 LEU A N 1
ATOM 825 C CA . LEU A 1 104 ? -8.004 -3.235 -5.826 1.00 96.69 104 LEU A CA 1
ATOM 826 C C . LEU A 1 104 ? -6.674 -3.942 -6.095 1.00 96.69 104 LEU A C 1
ATOM 828 O O . LEU A 1 104 ? -5.838 -4.048 -5.202 1.00 96.69 104 LEU A O 1
ATOM 832 N N . SER A 1 105 ? -6.466 -4.366 -7.338 1.00 95.94 105 SER A N 1
ATOM 833 C CA . SER A 1 105 ? -5.174 -4.817 -7.853 1.00 95.94 105 SER A CA 1
ATOM 834 C C . SER A 1 105 ? -5.041 -4.331 -9.294 1.00 95.94 105 SER A C 1
ATOM 836 O O . SER A 1 105 ? -5.878 -4.660 -10.135 1.00 95.94 105 SER A O 1
ATOM 838 N N . LYS A 1 106 ? -4.047 -3.486 -9.575 1.00 94.56 106 LYS A N 1
ATOM 839 C CA . LYS A 1 106 ? -3.834 -2.854 -10.884 1.00 94.56 106 LYS A CA 1
ATOM 840 C C . LYS A 1 106 ? -2.386 -3.011 -11.308 1.00 94.56 106 LYS A C 1
ATOM 842 O O . LYS A 1 106 ? -1.476 -2.558 -10.617 1.00 94.56 106 LYS A O 1
ATOM 847 N N . VAL A 1 107 ? -2.188 -3.623 -12.467 1.00 94.00 107 VAL A N 1
ATOM 848 C CA . VAL A 1 107 ? -0.874 -3.685 -13.102 1.00 94.00 107 VAL A CA 1
ATOM 849 C C . VAL A 1 107 ? -0.515 -2.302 -13.640 1.00 94.00 107 VAL A C 1
ATOM 851 O O . VAL A 1 107 ? -1.377 -1.601 -14.170 1.00 94.00 107 VAL A O 1
ATOM 854 N N . TYR A 1 108 ? 0.747 -1.909 -13.507 1.00 91.50 108 TYR A N 1
ATOM 855 C CA . TYR A 1 108 ? 1.259 -0.670 -14.083 1.00 91.50 108 TYR A CA 1
ATOM 856 C C . TYR A 1 108 ? 2.644 -0.874 -14.700 1.00 91.50 108 TYR A C 1
ATOM 858 O O . TYR A 1 108 ? 3.374 -1.791 -14.331 1.00 91.50 108 TYR A O 1
ATOM 866 N N . ASN A 1 109 ? 3.023 0.000 -15.633 1.00 86.12 109 ASN A N 1
ATOM 867 C CA . ASN A 1 109 ? 4.336 -0.063 -16.282 1.00 86.12 109 ASN A CA 1
ATOM 868 C C . ASN A 1 109 ? 5.337 0.903 -15.640 1.00 86.12 109 ASN A C 1
ATOM 870 O O . ASN A 1 109 ? 6.448 0.514 -15.282 1.00 86.12 109 ASN A O 1
ATOM 874 N N . LYS A 1 110 ? 4.944 2.169 -15.459 1.00 84.94 110 LYS A N 1
ATOM 875 C CA . LYS A 1 110 ? 5.804 3.218 -14.901 1.00 84.94 110 LYS A CA 1
ATOM 876 C C . LYS A 1 110 ? 5.024 4.060 -13.898 1.00 84.94 110 LYS A C 1
ATOM 878 O O . LYS A 1 110 ? 3.968 4.578 -14.224 1.00 84.94 110 LYS A O 1
ATOM 883 N N . MET A 1 111 ? 5.572 4.199 -12.692 1.00 86.62 111 MET A N 1
ATOM 884 C CA . MET A 1 111 ? 5.024 5.080 -11.661 1.00 86.62 111 MET A CA 1
ATOM 885 C C . MET A 1 111 ? 5.614 6.482 -11.840 1.00 86.62 111 MET A C 1
ATOM 887 O O . MET A 1 111 ? 6.788 6.696 -11.530 1.00 86.62 111 MET A O 1
ATOM 891 N N . ASN A 1 112 ? 4.823 7.416 -12.359 1.00 89.81 112 ASN A N 1
ATOM 892 C CA . ASN A 1 112 ? 5.118 8.850 -12.360 1.00 89.81 112 ASN A CA 1
ATOM 893 C C . ASN A 1 112 ? 3.959 9.619 -11.696 1.00 89.81 112 ASN A C 1
ATOM 895 O O . ASN A 1 112 ? 2.966 9.013 -11.290 1.00 89.81 112 ASN A O 1
ATOM 899 N N . GLY A 1 113 ? 4.123 10.936 -11.536 1.00 89.75 113 GLY A N 1
ATOM 900 C CA . GLY A 1 113 ? 3.117 11.787 -10.895 1.00 89.75 113 GLY A CA 1
ATOM 901 C C . GLY A 1 113 ? 1.772 11.747 -11.618 1.00 89.75 113 GLY A C 1
ATOM 902 O O . GLY A 1 113 ? 0.759 11.490 -10.977 1.00 89.75 113 GLY A O 1
ATOM 903 N N . ASP A 1 114 ? 1.785 11.902 -12.943 1.00 93.69 114 ASP A N 1
ATOM 904 C CA . ASP A 1 114 ? 0.570 11.947 -13.767 1.00 93.69 114 ASP A CA 1
ATOM 905 C C . ASP A 1 114 ? -0.218 10.634 -13.699 1.00 93.69 114 ASP A C 1
ATOM 907 O O . ASP A 1 114 ? -1.410 10.639 -13.403 1.00 93.69 114 ASP A O 1
ATOM 911 N N . PHE A 1 115 ? 0.468 9.495 -13.860 1.00 93.62 115 PHE A N 1
ATOM 912 C CA . PHE A 1 115 ? -0.136 8.172 -13.712 1.00 93.62 115 PHE A CA 1
ATOM 913 C C . PHE A 1 115 ? -0.752 7.991 -12.326 1.00 93.62 115 PHE A C 1
ATOM 915 O O . PHE A 1 115 ? -1.846 7.447 -12.207 1.00 93.62 115 PHE A O 1
ATOM 922 N N . PHE A 1 116 ? -0.060 8.415 -11.261 1.00 93.38 116 PHE A N 1
ATOM 923 C CA . PHE A 1 116 ? -0.587 8.254 -9.908 1.00 93.38 116 PHE A CA 1
ATOM 924 C C . PHE A 1 116 ? -1.793 9.168 -9.653 1.00 93.38 116 PHE A C 1
ATOM 926 O O . PHE A 1 116 ? -2.752 8.737 -9.018 1.00 93.38 116 PHE A O 1
ATOM 933 N N . ALA A 1 117 ? -1.782 10.393 -10.181 1.00 94.69 117 ALA A N 1
ATOM 934 C CA . ALA A 1 117 ? -2.915 11.309 -10.094 1.00 94.69 117 ALA A CA 1
ATOM 935 C C . ALA A 1 117 ? -4.151 10.738 -10.808 1.00 94.69 117 ALA A C 1
ATOM 937 O O . ALA A 1 117 ? -5.224 10.648 -10.208 1.00 94.69 117 ALA A O 1
ATOM 938 N N . GLU A 1 118 ? -3.980 10.262 -12.041 1.00 95.75 118 GLU A N 1
ATOM 939 C CA . GLU A 1 118 ? -5.034 9.587 -12.801 1.00 95.75 118 GLU A CA 1
ATOM 940 C C . GLU A 1 118 ? -5.513 8.314 -12.082 1.00 95.75 118 GLU A C 1
ATOM 942 O O . GLU A 1 118 ? -6.712 8.051 -11.966 1.00 95.75 118 GLU A O 1
ATOM 947 N N . PHE A 1 119 ? -4.587 7.530 -11.524 1.00 95.06 119 PHE A N 1
ATOM 948 C CA . PHE A 1 119 ? -4.914 6.347 -10.738 1.00 95.06 119 PHE A CA 1
ATOM 949 C C . PHE A 1 119 ? -5.792 6.689 -9.528 1.00 95.06 119 PHE A C 1
ATOM 951 O O . PHE A 1 119 ? -6.775 5.988 -9.277 1.00 95.06 119 PHE A O 1
ATOM 958 N N . VAL A 1 120 ? -5.473 7.754 -8.789 1.00 94.88 120 VAL A N 1
ATOM 959 C CA . VAL A 1 120 ? -6.282 8.206 -7.651 1.00 94.88 120 VAL A CA 1
ATOM 960 C C . VAL A 1 120 ? -7.681 8.595 -8.123 1.00 94.88 120 VAL A C 1
ATOM 962 O O . VAL A 1 120 ? -8.657 8.043 -7.612 1.00 94.88 120 VAL A O 1
ATOM 965 N N . GLN A 1 121 ? -7.785 9.457 -9.139 1.00 95.31 121 GLN A N 1
ATOM 966 C CA . GLN A 1 121 ? -9.068 9.922 -9.680 1.00 95.31 121 GLN A CA 1
ATOM 967 C C . GLN A 1 121 ? -9.965 8.760 -10.125 1.00 95.31 121 GLN A C 1
ATOM 969 O O . GLN A 1 121 ? -11.144 8.709 -9.778 1.00 95.31 121 GLN A O 1
ATOM 974 N N . ASN A 1 122 ? -9.385 7.780 -10.818 1.00 95.88 122 ASN A N 1
ATOM 975 C CA . ASN A 1 122 ? -10.141 6.683 -11.412 1.00 95.88 122 ASN A CA 1
ATOM 976 C C . ASN A 1 122 ? -10.498 5.564 -10.423 1.00 95.88 122 ASN A C 1
ATOM 978 O O . ASN A 1 122 ? -11.428 4.801 -10.681 1.00 95.88 122 ASN A O 1
ATOM 982 N N . ASN A 1 123 ? -9.759 5.405 -9.315 1.00 95.75 123 ASN A N 1
ATOM 983 C CA . ASN A 1 123 ? -9.887 4.208 -8.473 1.00 95.75 123 ASN A CA 1
ATOM 984 C C . ASN A 1 123 ? -10.240 4.490 -7.007 1.00 95.75 123 ASN A C 1
ATOM 986 O O . ASN A 1 123 ? -10.820 3.607 -6.371 1.00 95.75 123 ASN A O 1
ATOM 990 N N . PHE A 1 124 ? -9.937 5.665 -6.441 1.00 94.31 124 PHE A N 1
ATOM 991 C CA . PHE A 1 124 ? -10.108 5.880 -4.995 1.00 94.31 124 PHE A CA 1
ATOM 992 C C . PHE A 1 124 ? -11.574 5.877 -4.570 1.00 94.31 124 PHE A C 1
ATOM 994 O O . PHE A 1 124 ? -11.908 5.213 -3.593 1.00 94.31 124 PHE A O 1
ATOM 1001 N N . ASN A 1 125 ? -12.469 6.506 -5.337 1.00 92.44 125 ASN A N 1
ATOM 1002 C CA . ASN A 1 125 ? -13.907 6.486 -5.039 1.00 92.44 125 ASN A CA 1
ATOM 1003 C C . ASN A 1 125 ? -14.457 5.052 -4.968 1.00 92.44 125 ASN A C 1
ATOM 1005 O O . ASN A 1 125 ? -15.189 4.703 -4.040 1.00 92.44 125 ASN A O 1
ATOM 1009 N N . LEU A 1 126 ? -14.032 4.191 -5.898 1.00 93.12 126 LEU A N 1
ATOM 1010 C CA . LEU A 1 126 ? -14.390 2.773 -5.898 1.00 93.12 126 LEU A CA 1
ATOM 1011 C C . LEU A 1 126 ? -13.775 2.033 -4.702 1.00 93.12 126 LEU A C 1
ATOM 1013 O O . LEU A 1 126 ? -14.447 1.209 -4.084 1.00 93.12 126 LEU A O 1
ATOM 1017 N N . CYS A 1 127 ? -12.523 2.333 -4.343 1.00 94.44 127 CYS A N 1
ATOM 1018 C CA . CYS A 1 127 ? -11.867 1.739 -3.175 1.00 94.44 127 CYS A CA 1
ATOM 1019 C C . CYS A 1 127 ? -12.569 2.124 -1.871 1.00 94.44 127 CYS A C 1
ATOM 1021 O O . CYS A 1 127 ? -12.825 1.249 -1.050 1.00 94.44 127 CYS A O 1
ATOM 1023 N N . PHE A 1 128 ? -12.961 3.389 -1.703 1.00 92.12 128 PHE A N 1
ATOM 1024 C CA . PHE A 1 128 ? -13.740 3.835 -0.547 1.00 92.12 128 PHE A CA 1
ATOM 1025 C C . PHE A 1 128 ? -15.119 3.176 -0.485 1.00 92.12 128 PHE A C 1
ATOM 1027 O O . PHE A 1 128 ? -15.580 2.816 0.598 1.00 92.12 128 PHE A O 1
ATOM 1034 N N . GLY A 1 129 ? -15.768 2.973 -1.636 1.00 91.00 129 GLY A N 1
ATOM 1035 C CA . GLY A 1 129 ? -17.004 2.194 -1.722 1.00 91.00 129 GLY A CA 1
ATOM 1036 C C . GLY A 1 129 ? -16.811 0.751 -1.245 1.00 91.00 129 GLY A C 1
ATOM 1037 O O . GLY A 1 129 ? -17.548 0.285 -0.378 1.00 91.00 129 GLY A O 1
ATOM 1038 N N . LYS A 1 130 ? -15.776 0.065 -1.747 1.00 93.00 130 LYS A N 1
ATOM 1039 C CA . LYS A 1 130 ? -15.464 -1.334 -1.398 1.00 93.00 130 LYS A CA 1
ATOM 1040 C C . LYS A 1 130 ? -14.981 -1.520 0.041 1.00 93.00 130 LYS A C 1
ATOM 1042 O O . LYS A 1 130 ? -15.298 -2.533 0.662 1.00 93.00 130 LYS A O 1
ATOM 1047 N N . ALA A 1 131 ? -14.230 -0.560 0.577 1.00 91.19 131 ALA A N 1
ATOM 1048 C CA . ALA A 1 131 ? -13.803 -0.548 1.974 1.00 91.19 131 ALA A CA 1
ATOM 1049 C C . ALA A 1 131 ? -14.997 -0.457 2.941 1.00 91.19 131 ALA A C 1
ATOM 1051 O O . ALA A 1 131 ? -14.924 -0.963 4.062 1.00 91.19 131 ALA A O 1
ATOM 1052 N N . GLY A 1 132 ? -16.108 0.126 2.478 1.00 84.25 132 GLY A N 1
ATOM 1053 C CA . GLY A 1 132 ? -17.344 0.266 3.234 1.00 84.25 132 GLY A CA 1
ATOM 1054 C C . GLY A 1 132 ? -17.305 1.410 4.254 1.00 84.25 132 GLY A C 1
ATOM 1055 O O . GLY A 1 132 ? -16.295 2.102 4.407 1.00 84.25 132 GLY A O 1
ATOM 1056 N N . PRO A 1 133 ? -18.432 1.672 4.935 1.00 77.38 133 PRO A N 1
ATOM 1057 C CA . PRO A 1 133 ? -18.469 2.634 6.025 1.00 77.38 133 PRO A CA 1
ATOM 1058 C C . PRO A 1 133 ? -17.620 2.134 7.197 1.00 77.38 133 PRO A C 1
ATOM 1060 O O . PRO A 1 133 ? -17.608 0.946 7.517 1.00 77.38 133 PRO A O 1
ATOM 1063 N N . LYS A 1 134 ? -16.925 3.065 7.843 1.00 74.50 134 LYS A N 1
ATOM 1064 C CA . LYS A 1 134 ? -16.184 2.828 9.078 1.00 74.50 134 LYS A CA 1
ATOM 1065 C C . LYS A 1 134 ? -16.934 3.431 10.274 1.00 74.50 134 LYS A C 1
ATOM 1067 O O . LYS A 1 134 ? -17.943 4.119 10.073 1.00 74.50 134 LYS A O 1
ATOM 1072 N N . THR A 1 135 ? -16.509 3.121 11.500 1.00 63.38 135 THR A N 1
ATOM 1073 C CA . THR A 1 135 ? -17.229 3.475 12.738 1.00 63.38 135 THR A CA 1
ATOM 1074 C C . THR A 1 135 ? -17.604 4.964 12.763 1.00 63.38 135 THR A C 1
ATOM 1076 O O . THR A 1 135 ? -16.799 5.835 12.446 1.00 63.38 135 THR A O 1
ATOM 1079 N N . GLY A 1 136 ? -18.872 5.270 13.061 1.00 63.41 136 GLY A N 1
ATOM 1080 C CA . GLY A 1 136 ? -19.389 6.646 13.075 1.00 63.41 136 GLY A CA 1
ATOM 1081 C C . GLY A 1 136 ? -19.629 7.291 11.699 1.00 63.41 136 GLY A C 1
ATOM 1082 O O . GLY A 1 136 ? -19.839 8.500 11.640 1.00 63.41 136 GLY A O 1
ATOM 1083 N N . ARG A 1 137 ? -19.594 6.525 10.592 1.00 57.66 137 ARG A N 1
ATOM 1084 C CA . ARG A 1 137 ? -19.746 7.001 9.192 1.00 57.66 137 ARG A CA 1
ATOM 1085 C C . ARG A 1 137 ? -18.709 8.048 8.753 1.00 57.66 137 ARG A C 1
ATOM 1087 O O . ARG A 1 137 ? -18.795 8.552 7.635 1.00 57.66 137 ARG A O 1
ATOM 1094 N N . LYS A 1 138 ? -17.715 8.352 9.590 1.00 55.94 138 LYS A N 1
ATOM 1095 C CA . LYS A 1 138 ? -16.614 9.259 9.267 1.00 55.94 138 LYS A CA 1
ATOM 1096 C C . LYS A 1 138 ? -15.480 8.451 8.643 1.00 55.94 138 LYS A C 1
ATOM 1098 O O . LYS A 1 138 ? -15.051 7.442 9.193 1.00 55.94 138 LYS A O 1
ATOM 1103 N N . ARG A 1 139 ? -15.017 8.885 7.472 1.00 53.91 139 ARG A N 1
ATOM 1104 C CA . ARG A 1 139 ? -13.822 8.351 6.809 1.00 53.91 139 ARG A CA 1
ATOM 1105 C C . ARG A 1 139 ? -12.690 9.338 7.065 1.00 53.91 139 ARG A C 1
ATOM 1107 O O . ARG A 1 139 ? -12.797 10.487 6.644 1.00 53.91 139 ARG A O 1
ATOM 1114 N N . LEU A 1 140 ? -11.645 8.931 7.782 1.00 52.81 140 LEU A N 1
ATOM 1115 C CA . LEU A 1 140 ? -10.390 9.681 7.784 1.00 52.81 140 LEU A CA 1
ATOM 1116 C C . LEU A 1 140 ? -9.587 9.176 6.588 1.00 52.81 140 LEU A C 1
ATOM 1118 O O . LEU A 1 140 ? -8.796 8.250 6.720 1.00 52.81 140 LEU A O 1
ATOM 1122 N N . PHE A 1 141 ? -9.891 9.780 5.436 1.00 46.12 141 PHE A N 1
ATOM 1123 C CA . PHE A 1 141 ? -9.370 9.455 4.106 1.00 46.12 141 PHE A CA 1
ATOM 1124 C C . PHE A 1 141 ? -9.560 7.974 3.770 1.00 46.12 141 PHE A C 1
ATOM 1126 O O . PHE A 1 141 ? -8.624 7.151 3.857 1.00 46.12 141 PHE A O 1
#

Secondary structure (DSSP, 8-state):
----B-TT---HHHHHHHHHHHHHHHHHHHH-TTHHHHT---EEEEEEEEE-S-HHHHHHS------BPTT---SSSS----TTS-SEEEEEEEEEETTTEEEEEEEES---HHHHHHHHHHHHHHHHHHH---GGG----

InterPro domains:
  IPR036397 Ribonuclease H superfamily [G3DSA:3.30.420.10] (1-140)

Sequence (141 aa):
MRQARKKGLLNDKDKRLRLSYAREMTRVLRDHSDYYTNHVAFYLDAVSFVHKNDPRKAAIQPNSRVWRKKGEGLAVTAKGSKTLAGGIRLHVLAAIAWGKGIILSKVYNKMNGDFFAEFVQNNFNLCFGKAGPKTGRKRLF